Protein AF-A0A970AYX2-F1 (afdb_monomer)

pLDDT: mean 90.15, std 10.13, range [51.84, 98.44]

Structure (mmCIF, N/CA/C/O backbone):
data_AF-A0A970AYX2-F1
#
_entry.id   AF-A0A970AYX2-F1
#
loop_
_atom_site.group_PDB
_atom_site.id
_atom_site.type_symbol
_atom_site.label_atom_id
_atom_site.label_alt_id
_atom_site.label_comp_id
_atom_site.label_asym_id
_atom_site.label_entity_id
_atom_site.label_seq_id
_atom_site.pdbx_PDB_ins_code
_atom_site.Cartn_x
_atom_site.Cartn_y
_atom_site.Cartn_z
_atom_site.occupancy
_atom_site.B_iso_or_equiv
_atom_site.auth_seq_id
_atom_site.auth_comp_id
_atom_site.auth_asym_id
_atom_site.auth_atom_id
_atom_site.pdbx_PDB_model_num
ATOM 1 N N . THR A 1 1 ? 13.769 -3.872 0.860 1.00 86.81 1 THR A N 1
ATOM 2 C CA . THR A 1 1 ? 14.885 -4.240 -0.043 1.00 86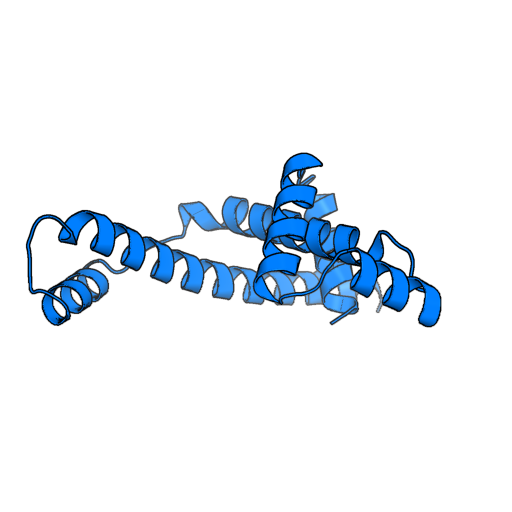.81 1 THR A CA 1
ATOM 3 C C . THR A 1 1 ? 14.330 -4.653 -1.402 1.00 86.81 1 THR A C 1
ATOM 5 O O . THR A 1 1 ? 13.113 -4.769 -1.532 1.00 86.81 1 THR A O 1
ATOM 8 N N . LEU A 1 2 ? 15.178 -4.867 -2.419 1.00 87.56 2 LEU A N 1
ATOM 9 C CA . LEU A 1 2 ? 14.730 -5.397 -3.718 1.00 87.56 2 LEU A CA 1
ATOM 10 C C . LEU A 1 2 ? 14.107 -6.798 -3.571 1.00 87.56 2 LEU A C 1
ATOM 12 O O . LEU A 1 2 ? 13.069 -7.081 -4.165 1.00 87.56 2 LEU A O 1
ATOM 16 N N . ILE A 1 3 ? 14.695 -7.631 -2.704 1.00 90.31 3 ILE A N 1
ATOM 17 C CA . ILE A 1 3 ? 14.193 -8.969 -2.362 1.00 90.31 3 ILE A CA 1
ATOM 18 C C . ILE A 1 3 ? 12.785 -8.880 -1.764 1.00 90.31 3 ILE A C 1
ATOM 20 O O . ILE A 1 3 ? 11.883 -9.575 -2.225 1.00 90.31 3 ILE A O 1
ATOM 24 N N . ASP A 1 4 ? 12.567 -7.979 -0.798 1.00 94.62 4 ASP A N 1
ATOM 25 C CA . ASP A 1 4 ? 11.246 -7.793 -0.184 1.00 94.62 4 ASP A CA 1
ATOM 26 C C . ASP A 1 4 ? 10.193 -7.442 -1.235 1.00 94.62 4 ASP A C 1
ATOM 28 O O . ASP A 1 4 ? 9.098 -7.993 -1.219 1.00 94.62 4 ASP A O 1
ATOM 32 N N . ARG A 1 5 ? 10.528 -6.546 -2.172 1.00 95.31 5 ARG A N 1
ATOM 33 C CA . ARG A 1 5 ? 9.603 -6.123 -3.228 1.00 95.31 5 ARG A CA 1
ATOM 34 C C . ARG A 1 5 ? 9.240 -7.280 -4.152 1.00 95.31 5 ARG A C 1
ATOM 36 O O . ARG A 1 5 ? 8.066 -7.460 -4.453 1.00 95.31 5 ARG A O 1
ATOM 43 N N . LYS A 1 6 ? 10.224 -8.093 -4.540 1.00 95.19 6 LYS A N 1
ATOM 44 C CA . LYS A 1 6 ? 9.986 -9.286 -5.360 1.00 95.19 6 LYS A CA 1
ATOM 45 C C . LYS A 1 6 ? 9.094 -10.298 -4.637 1.00 95.19 6 LYS A C 1
ATOM 47 O O . LYS A 1 6 ? 8.193 -10.858 -5.244 1.00 95.19 6 LYS A O 1
ATOM 52 N N . ILE A 1 7 ? 9.289 -10.488 -3.332 1.00 96.06 7 ILE A N 1
ATOM 53 C CA . ILE A 1 7 ? 8.439 -11.369 -2.517 1.00 96.06 7 ILE A CA 1
ATOM 54 C C . ILE A 1 7 ? 7.011 -10.832 -2.410 1.00 96.06 7 ILE A C 1
ATOM 56 O O . ILE A 1 7 ? 6.068 -11.606 -2.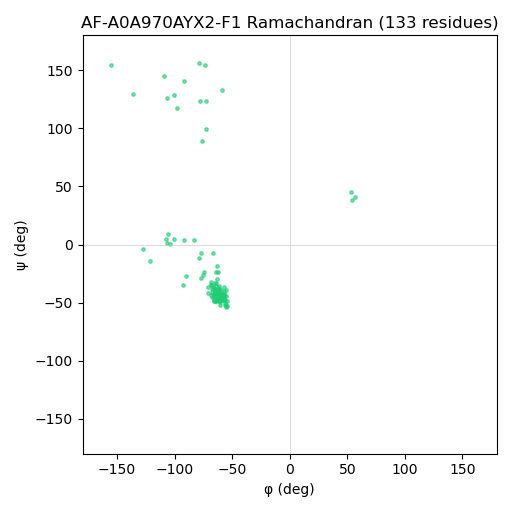562 1.00 96.06 7 ILE A O 1
ATOM 60 N N . LYS A 1 8 ? 6.839 -9.524 -2.180 1.00 97.62 8 LYS A N 1
ATOM 61 C CA . LYS A 1 8 ? 5.514 -8.887 -2.173 1.00 97.62 8 LYS A CA 1
ATOM 62 C C . LYS A 1 8 ? 4.790 -9.094 -3.502 1.00 97.62 8 LYS A C 1
ATOM 64 O O . LYS A 1 8 ? 3.610 -9.430 -3.503 1.00 97.62 8 LYS A O 1
ATOM 69 N N . ASP A 1 9 ? 5.490 -8.916 -4.619 1.00 97.19 9 ASP A N 1
ATOM 70 C CA . ASP A 1 9 ? 4.923 -9.110 -5.953 1.00 97.19 9 ASP A CA 1
ATOM 71 C C . ASP A 1 9 ? 4.497 -10.571 -6.172 1.00 97.19 9 ASP A C 1
ATOM 73 O O . ASP A 1 9 ? 3.344 -10.836 -6.498 1.00 97.19 9 ASP A O 1
ATOM 77 N N . ILE A 1 10 ? 5.366 -11.541 -5.856 1.00 96.12 10 ILE A N 1
ATOM 78 C CA . ILE A 1 10 ? 5.034 -12.975 -5.931 1.00 96.12 10 ILE A CA 1
ATOM 79 C C . ILE A 1 10 ? 3.804 -13.314 -5.076 1.00 96.12 10 ILE A C 1
ATOM 81 O O . ILE A 1 10 ? 2.875 -13.957 -5.563 1.00 96.12 10 ILE A O 1
ATOM 85 N N . GLU A 1 11 ? 3.781 -12.892 -3.810 1.00 97.06 11 GLU A N 1
ATOM 86 C CA . GLU A 1 11 ? 2.686 -13.223 -2.893 1.00 97.06 11 GLU A CA 1
ATOM 87 C C . GLU A 1 11 ? 1.373 -12.564 -3.340 1.00 97.06 11 GLU A C 1
ATOM 89 O O . GLU A 1 11 ? 0.336 -13.219 -3.393 1.00 97.06 11 GLU A O 1
ATOM 94 N N . THR A 1 12 ? 1.398 -11.290 -3.735 1.00 97.94 12 THR A N 1
ATOM 95 C CA . THR A 1 12 ? 0.183 -10.590 -4.189 1.00 97.94 12 THR A CA 1
ATOM 96 C C . THR A 1 12 ? -0.345 -11.118 -5.520 1.00 97.94 12 THR A C 1
ATOM 98 O O . THR A 1 12 ? -1.560 -11.167 -5.706 1.00 97.94 12 THR A O 1
ATOM 101 N N . ASN A 1 13 ? 0.527 -11.582 -6.419 1.00 97.12 13 ASN A N 1
ATOM 102 C CA . ASN A 1 13 ? 0.111 -12.253 -7.650 1.00 97.12 13 ASN A CA 1
ATOM 103 C C . ASN A 1 13 ? -0.475 -13.645 -7.365 1.00 97.12 13 ASN A C 1
ATOM 105 O O . ASN A 1 13 ? -1.474 -14.014 -7.980 1.00 97.12 13 ASN A O 1
ATOM 109 N N . TYR A 1 14 ? 0.064 -14.387 -6.388 1.00 96.44 14 TYR A N 1
ATOM 110 C CA . TYR A 1 14 ? -0.516 -15.660 -5.936 1.00 96.44 14 TYR A CA 1
ATOM 111 C C . TYR A 1 14 ? -1.961 -15.490 -5.433 1.00 96.44 14 TYR A C 1
ATOM 113 O O . TYR A 1 14 ? -2.833 -16.281 -5.790 1.00 96.44 14 TYR A O 1
ATOM 121 N N . TYR A 1 15 ? -2.233 -14.427 -4.670 1.00 97.25 15 TYR A N 1
ATOM 122 C CA . TYR A 1 15 ? -3.584 -14.085 -4.203 1.00 97.25 15 TYR A CA 1
ATOM 123 C C . TYR A 1 15 ? -4.430 -13.307 -5.224 1.00 97.25 15 TYR A C 1
ATOM 125 O O . TYR A 1 15 ? -5.553 -12.930 -4.902 1.00 97.25 15 TYR A O 1
ATOM 133 N N . LYS A 1 16 ? -3.922 -13.081 -6.445 1.00 97.31 16 LYS A N 1
ATOM 134 C CA . LYS A 1 16 ? -4.622 -12.364 -7.527 1.00 97.31 16 LYS A CA 1
ATOM 135 C C . LYS A 1 16 ? -5.141 -10.991 -7.089 1.00 97.31 16 LYS A C 1
ATOM 137 O O . LYS A 1 16 ? -6.284 -10.625 -7.336 1.00 97.31 16 LYS A O 1
ATOM 142 N N . ILE A 1 17 ? -4.292 -10.241 -6.391 1.00 98.06 17 ILE A N 1
ATOM 143 C CA . ILE A 1 17 ? -4.639 -8.901 -5.929 1.00 98.06 17 ILE A CA 1
ATOM 144 C C . ILE A 1 17 ? -4.530 -7.917 -7.086 1.00 98.06 17 ILE A C 1
ATOM 146 O O . ILE A 1 17 ? -3.451 -7.740 -7.666 1.00 98.06 17 ILE A O 1
ATOM 150 N N . ASP A 1 18 ? -5.637 -7.228 -7.344 1.00 95.12 18 ASP A N 1
ATOM 151 C CA . ASP A 1 18 ? -5.752 -6.254 -8.418 1.00 95.12 18 ASP A CA 1
ATOM 152 C C . ASP A 1 18 ? -5.832 -4.810 -7.913 1.00 95.12 18 ASP A C 1
ATOM 154 O O . ASP A 1 18 ? -6.392 -4.467 -6.863 1.00 95.12 18 ASP A O 1
ATOM 158 N N . VAL A 1 19 ? -5.228 -3.935 -8.708 1.00 96.75 19 VAL A N 1
ATOM 159 C CA . VAL A 1 19 ? -5.196 -2.486 -8.526 1.00 96.75 19 VAL A CA 1
ATOM 160 C C . VAL A 1 19 ? -5.458 -1.863 -9.886 1.00 96.75 19 VAL A C 1
ATOM 162 O O . VAL A 1 19 ? -4.854 -2.269 -10.879 1.00 96.75 19 VAL A O 1
ATOM 165 N N . SER A 1 20 ? -6.399 -0.926 -9.938 1.00 97.56 20 SER A N 1
ATOM 166 C CA . SER A 1 20 ? -6.727 -0.237 -11.180 1.00 97.56 20 SER A CA 1
ATOM 167 C C . SER A 1 20 ? -5.639 0.764 -11.5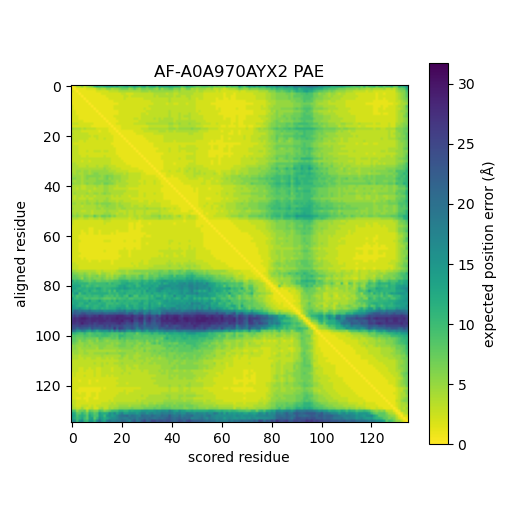49 1.00 97.56 20 SER A C 1
ATOM 169 O O . SER A 1 20 ? -4.946 1.305 -10.687 1.00 97.56 20 SER A O 1
ATOM 171 N N . GLU A 1 21 ? -5.531 1.054 -12.840 1.00 96.56 21 GLU A N 1
ATOM 172 C CA . GLU A 1 21 ? -4.563 2.017 -13.360 1.00 96.56 21 GLU A CA 1
ATOM 173 C C . GLU A 1 21 ? -4.724 3.402 -12.716 1.00 96.56 21 GLU A C 1
ATOM 175 O O . GLU A 1 21 ? -3.763 3.997 -12.235 1.00 96.56 21 GLU A O 1
ATOM 180 N N . LYS A 1 22 ? -5.975 3.846 -12.562 1.00 97.38 22 LYS A N 1
ATOM 181 C CA . LYS A 1 22 ? -6.325 5.109 -11.904 1.00 97.38 22 LYS A CA 1
ATOM 182 C C . LYS A 1 22 ? -5.856 5.176 -10.446 1.00 97.38 22 LYS A C 1
ATOM 184 O O . LYS A 1 22 ? -5.423 6.230 -9.986 1.00 97.38 22 LYS A O 1
ATOM 189 N N . GLU A 1 23 ? -5.944 4.075 -9.694 1.00 96.81 23 GLU A N 1
ATOM 190 C CA . GLU A 1 23 ? -5.427 4.025 -8.317 1.00 96.81 23 GLU A CA 1
ATOM 191 C C . GLU A 1 23 ? -3.903 4.195 -8.286 1.00 96.81 23 GLU A C 1
ATOM 193 O O . GLU A 1 23 ? -3.381 4.899 -7.418 1.00 96.81 23 GLU A O 1
ATOM 198 N N . ILE A 1 24 ? -3.196 3.581 -9.241 1.00 97.69 24 ILE A N 1
ATOM 199 C CA . ILE A 1 24 ? -1.737 3.681 -9.356 1.00 97.69 24 ILE A CA 1
ATOM 200 C C . ILE A 1 24 ? -1.337 5.120 -9.694 1.00 97.69 24 ILE A C 1
ATOM 202 O O . ILE A 1 24 ? -0.481 5.686 -9.016 1.00 97.69 24 ILE A O 1
ATOM 206 N N . GLU A 1 25 ? -1.975 5.726 -10.696 1.00 96.31 25 GLU A N 1
ATOM 207 C CA . GLU A 1 25 ? -1.696 7.098 -11.136 1.00 96.31 25 GLU A CA 1
ATOM 208 C C . GLU A 1 25 ? -1.947 8.119 -10.025 1.00 96.31 25 GLU A C 1
ATOM 210 O O . GLU A 1 25 ? -1.076 8.939 -9.735 1.00 96.31 25 GLU A O 1
ATOM 215 N N . ASN A 1 26 ? -3.082 8.016 -9.330 1.00 97.31 26 ASN A N 1
ATOM 216 C CA . ASN A 1 26 ? -3.389 8.886 -8.196 1.00 97.31 26 ASN A CA 1
ATOM 217 C C . ASN A 1 26 ? -2.363 8.729 -7.067 1.00 97.31 26 ASN A C 1
ATOM 219 O O . ASN A 1 26 ? -1.928 9.715 -6.472 1.00 97.31 26 ASN A O 1
ATOM 223 N N . SER A 1 27 ? -1.957 7.492 -6.759 1.00 96.75 27 SER A N 1
ATOM 224 C CA . SER A 1 27 ? -0.947 7.246 -5.729 1.00 96.75 27 SER A CA 1
ATOM 225 C C . SER A 1 27 ? 0.429 7.776 -6.133 1.00 96.75 27 SER A C 1
ATOM 227 O O . SER A 1 27 ? 1.147 8.283 -5.272 1.00 96.75 27 SER A O 1
ATOM 229 N N . LEU A 1 28 ? 0.801 7.673 -7.413 1.00 96.38 28 LEU A N 1
ATOM 230 C CA . LEU A 1 28 ? 2.041 8.234 -7.949 1.00 96.38 28 LEU A CA 1
ATOM 231 C C . LEU A 1 28 ? 2.034 9.757 -7.874 1.00 96.38 28 LEU A C 1
ATOM 233 O O . LEU A 1 28 ? 2.976 10.331 -7.334 1.00 96.38 28 LEU A O 1
ATOM 237 N N . TYR A 1 29 ? 0.958 10.393 -8.328 1.00 95.75 29 TYR A N 1
ATOM 238 C CA . TYR A 1 29 ? 0.789 11.839 -8.241 1.00 95.75 29 TYR A CA 1
ATOM 239 C C . TYR A 1 29 ? 0.923 12.333 -6.794 1.00 95.75 29 TYR A C 1
ATOM 241 O O . TYR A 1 29 ? 1.800 13.137 -6.488 1.00 95.75 29 TYR A O 1
ATOM 249 N N . ASN A 1 30 ? 0.149 11.758 -5.869 1.00 95.88 30 ASN A N 1
ATOM 250 C CA . ASN A 1 30 ? 0.191 12.132 -4.453 1.00 95.88 30 ASN A CA 1
ATOM 251 C C . ASN A 1 30 ? 1.567 11.893 -3.812 1.00 95.88 30 ASN A C 1
ATOM 253 O O . ASN A 1 30 ? 1.990 12.640 -2.927 1.00 95.88 30 ASN A O 1
ATOM 257 N N . TYR A 1 31 ? 2.266 10.831 -4.226 1.00 95.44 31 TYR A N 1
ATOM 258 C CA . TYR A 1 31 ? 3.618 10.546 -3.756 1.00 95.44 31 TYR A CA 1
ATOM 259 C C . TYR A 1 31 ? 4.599 11.636 -4.195 1.00 95.44 31 TYR A C 1
ATOM 261 O O . TYR A 1 31 ? 5.335 12.147 -3.350 1.00 95.44 31 TYR A O 1
ATOM 269 N N . LEU A 1 32 ? 4.580 11.999 -5.482 1.00 95.44 32 LEU A N 1
ATOM 270 C CA . LEU A 1 32 ? 5.454 13.012 -6.075 1.00 95.44 32 LEU A CA 1
ATOM 271 C C . LEU A 1 32 ? 5.191 14.410 -5.505 1.00 95.44 32 LEU A C 1
ATOM 273 O O . LEU A 1 32 ? 6.143 15.087 -5.114 1.00 95.44 32 LEU A O 1
ATOM 277 N N . GLU A 1 33 ? 3.921 14.790 -5.353 1.00 95.88 33 GLU A N 1
ATOM 278 C CA . GLU A 1 33 ? 3.508 16.047 -4.714 1.00 95.88 33 GLU A CA 1
ATOM 279 C C . GLU A 1 33 ? 4.060 16.161 -3.289 1.00 95.88 33 GLU A C 1
ATOM 281 O O . GLU A 1 33 ? 4.683 17.158 -2.921 1.00 95.88 33 GLU A O 1
ATOM 286 N N . ARG A 1 34 ? 3.921 15.098 -2.483 1.00 95.81 34 ARG A N 1
ATOM 287 C CA . ARG A 1 34 ? 4.394 15.091 -1.091 1.00 95.81 34 ARG A CA 1
ATOM 288 C C . ARG A 1 34 ? 5.905 15.293 -0.978 1.00 95.81 34 ARG A C 1
ATOM 290 O O . ARG A 1 34 ? 6.359 15.940 -0.036 1.00 95.81 34 ARG A O 1
ATOM 297 N N . ILE A 1 35 ? 6.679 14.725 -1.901 1.00 95.06 35 ILE A N 1
ATOM 298 C CA . ILE A 1 35 ? 8.143 14.870 -1.921 1.00 95.06 35 ILE A CA 1
ATOM 299 C C . ILE A 1 35 ? 8.616 16.056 -2.771 1.00 95.06 35 ILE A C 1
ATOM 301 O O . ILE A 1 35 ? 9.822 16.259 -2.893 1.00 95.06 35 ILE A O 1
ATOM 305 N N . LYS A 1 36 ? 7.685 16.851 -3.319 1.00 95.00 36 LYS A N 1
ATOM 306 C CA . LYS A 1 36 ? 7.940 18.042 -4.142 1.00 95.00 36 LYS A CA 1
ATOM 307 C C . LYS A 1 36 ? 8.814 17.759 -5.371 1.00 95.00 36 LYS A C 1
ATOM 309 O O . LYS A 1 36 ? 9.692 18.551 -5.708 1.00 95.00 36 LYS A O 1
ATOM 314 N N . ILE A 1 37 ? 8.584 16.628 -6.038 1.00 95.12 37 ILE A N 1
ATOM 315 C CA . ILE A 1 37 ? 9.270 16.262 -7.285 1.00 95.12 37 ILE A CA 1
ATOM 316 C C . ILE A 1 37 ? 8.299 16.406 -8.455 1.00 95.12 37 ILE A C 1
ATOM 318 O O . ILE A 1 37 ? 7.232 15.801 -8.454 1.00 95.12 37 ILE A O 1
ATOM 322 N N . SER A 1 38 ? 8.691 17.163 -9.482 1.00 93.94 38 SER A N 1
ATOM 323 C CA . SER A 1 38 ? 7.933 17.246 -10.734 1.00 93.94 38 SER A CA 1
ATOM 324 C C . SER A 1 38 ? 8.186 16.032 -11.634 1.00 93.94 38 SER A C 1
ATOM 326 O O . SER A 1 38 ? 9.256 15.417 -11.594 1.00 93.94 38 SER A O 1
ATOM 328 N N . ASN A 1 39 ? 7.235 15.731 -12.522 1.00 91.31 39 ASN A N 1
ATOM 329 C CA . ASN A 1 39 ? 7.406 14.687 -13.540 1.00 91.31 39 ASN A CA 1
ATOM 330 C C . ASN A 1 39 ? 8.627 14.939 -14.441 1.00 91.31 39 ASN A C 1
ATOM 332 O O . ASN A 1 39 ? 9.331 14.003 -14.801 1.00 91.31 39 ASN A 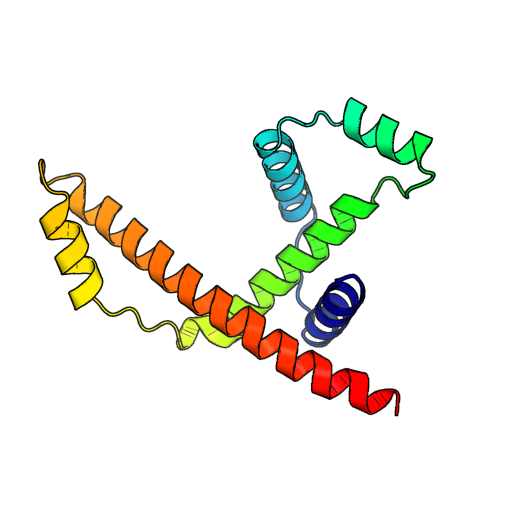O 1
ATOM 336 N N . GLU A 1 40 ? 8.925 16.198 -14.769 1.00 94.06 40 GLU A N 1
ATOM 337 C CA . GLU A 1 40 ? 10.105 16.567 -15.562 1.00 94.06 40 GLU A CA 1
ATOM 338 C C . GLU A 1 40 ? 11.415 16.202 -14.854 1.00 94.06 40 GLU A C 1
ATOM 340 O O . GLU A 1 40 ? 12.327 15.637 -15.468 1.00 94.06 40 GLU A O 1
ATOM 345 N N . THR A 1 41 ? 11.492 16.476 -13.547 1.00 94.38 41 THR A N 1
ATOM 346 C CA . THR A 1 41 ? 12.650 16.128 -12.713 1.00 94.38 41 THR A CA 1
ATOM 347 C C . THR A 1 41 ? 12.820 14.612 -12.639 1.00 94.38 41 THR A C 1
ATOM 349 O O . THR A 1 41 ? 13.931 14.106 -12.804 1.00 94.38 41 THR A O 1
ATOM 352 N N . LEU A 1 42 ? 11.718 13.878 -12.451 1.00 94.38 42 LEU A N 1
ATOM 353 C CA . LEU A 1 42 ? 11.716 12.415 -12.426 1.00 94.38 42 LEU A CA 1
ATOM 354 C C . LEU A 1 42 ? 12.183 11.820 -13.764 1.00 94.38 42 LEU A C 1
ATOM 356 O O . LEU A 1 42 ? 13.081 10.981 -13.785 1.00 94.38 42 LEU A O 1
ATOM 360 N N . ASN A 1 43 ? 11.634 12.295 -14.883 1.00 94.19 43 ASN A N 1
ATOM 361 C CA . ASN A 1 43 ? 11.987 11.816 -16.221 1.00 94.19 43 ASN A CA 1
ATOM 362 C C . ASN A 1 43 ? 13.455 12.104 -16.563 1.00 94.19 43 ASN A C 1
ATOM 364 O O . ASN A 1 43 ? 14.151 11.258 -17.126 1.00 94.19 43 ASN A O 1
ATOM 368 N N . SER A 1 44 ? 13.952 13.284 -16.182 1.00 95.50 44 SER A N 1
ATOM 369 C CA . SER A 1 44 ? 15.365 13.641 -16.347 1.00 95.50 44 SER A CA 1
ATOM 370 C C . SER A 1 44 ? 16.273 12.716 -15.535 1.00 95.50 44 SER A C 1
ATOM 372 O O . SER A 1 44 ? 17.312 12.273 -16.028 1.00 95.50 44 SER A O 1
ATOM 374 N N . PHE A 1 45 ? 15.866 12.380 -14.307 1.00 95.50 45 PHE A N 1
ATOM 375 C CA . PHE A 1 45 ? 16.571 11.419 -13.465 1.00 95.50 45 PHE A CA 1
ATOM 376 C C . PHE A 1 45 ? 16.594 10.019 -14.092 1.00 95.50 45 PHE A C 1
ATOM 378 O O . PHE A 1 45 ? 17.658 9.402 -14.128 1.00 95.50 45 PHE A O 1
ATOM 385 N N . TYR A 1 46 ? 15.473 9.532 -14.629 1.00 96.50 46 TYR A N 1
ATOM 386 C CA . TYR A 1 46 ? 15.426 8.238 -15.313 1.00 96.50 46 TYR A CA 1
ATOM 387 C C . TYR A 1 46 ? 16.347 8.174 -16.517 1.00 96.50 46 TYR A C 1
ATOM 389 O O . TYR A 1 46 ? 17.185 7.279 -16.586 1.00 96.50 46 TYR A O 1
ATOM 397 N N . LYS A 1 47 ? 16.276 9.171 -17.403 1.00 95.75 47 LYS A N 1
ATOM 398 C CA . LYS A 1 47 ? 17.135 9.234 -18.587 1.00 95.75 47 LYS A CA 1
ATOM 399 C C . LYS A 1 47 ? 18.618 9.254 -18.221 1.00 95.75 47 LYS A C 1
ATOM 401 O O . LYS A 1 47 ? 19.407 8.556 -18.843 1.00 95.75 47 LYS A O 1
ATOM 406 N N . LYS A 1 48 ? 18.999 10.045 -17.212 1.00 97.31 48 LYS A N 1
ATOM 407 C CA . LYS A 1 48 ? 20.396 10.166 -16.769 1.00 97.31 48 LYS A CA 1
ATOM 408 C C . LYS A 1 48 ? 20.958 8.859 -16.202 1.00 97.31 48 LYS A C 1
ATOM 410 O O . LYS A 1 48 ? 22.153 8.626 -16.326 1.00 97.31 48 LYS A O 1
ATOM 415 N N . ASN A 1 49 ? 20.121 8.058 -15.547 1.00 96.81 49 ASN A N 1
ATOM 416 C CA . ASN A 1 49 ? 20.537 6.831 -14.864 1.00 96.81 49 ASN A CA 1
ATOM 417 C C . ASN A 1 49 ? 20.132 5.555 -15.619 1.00 96.81 49 ASN A C 1
ATOM 419 O O . ASN A 1 49 ? 20.235 4.476 -15.046 1.00 96.81 49 ASN A O 1
ATOM 423 N N . GLU A 1 50 ? 19.641 5.681 -16.856 1.00 95.94 50 GLU A N 1
ATOM 424 C CA . GLU A 1 50 ? 19.191 4.556 -17.690 1.00 95.94 50 GLU A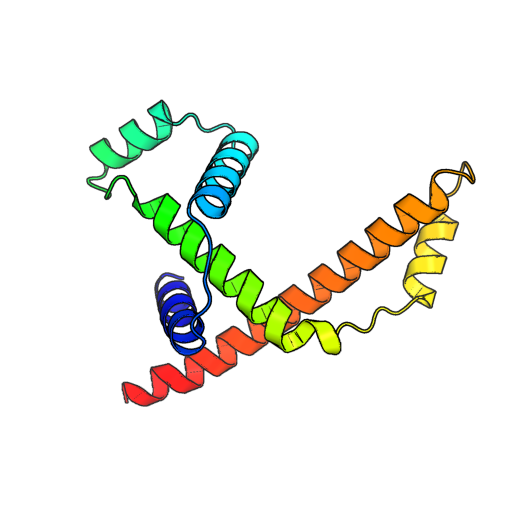 CA 1
ATOM 425 C C . GLU A 1 50 ? 18.151 3.664 -16.984 1.00 95.94 50 GLU A C 1
ATOM 427 O O . GLU A 1 50 ? 18.153 2.440 -17.094 1.00 95.94 50 GLU A O 1
ATOM 432 N N . ILE A 1 51 ? 17.250 4.295 -16.226 1.00 95.00 51 ILE A N 1
ATOM 433 C CA . ILE A 1 51 ? 16.160 3.619 -15.517 1.00 95.00 51 ILE A CA 1
ATOM 434 C C . ILE A 1 51 ? 14.922 3.603 -16.417 1.00 95.00 51 ILE A C 1
ATOM 436 O O . ILE A 1 51 ? 14.610 4.595 -17.075 1.00 95.00 51 ILE A O 1
ATOM 440 N N . GLU A 1 52 ? 14.182 2.496 -16.407 1.00 93.56 52 GLU A N 1
ATOM 441 C CA . GLU A 1 52 ? 12.894 2.385 -17.095 1.00 93.56 52 GLU A CA 1
ATOM 442 C C . GLU A 1 52 ? 11.889 3.434 -16.583 1.00 93.56 52 GLU A C 1
ATOM 444 O O . GLU A 1 52 ? 11.703 3.613 -15.375 1.00 93.56 52 GLU A O 1
ATOM 449 N N . ASN A 1 53 ? 11.210 4.121 -17.507 1.00 89.62 53 ASN A N 1
ATOM 450 C CA . ASN A 1 53 ? 10.332 5.256 -17.188 1.00 89.62 53 ASN A CA 1
ATOM 451 C C . ASN A 1 53 ? 9.118 4.889 -16.314 1.00 89.62 53 ASN A C 1
ATOM 453 O O . ASN A 1 53 ? 8.502 5.764 -15.708 1.00 89.62 53 ASN A O 1
ATOM 457 N N . ASP A 1 54 ? 8.754 3.611 -16.237 1.00 92.56 54 ASP A N 1
ATOM 458 C CA . ASP A 1 54 ? 7.650 3.098 -15.427 1.00 92.56 54 ASP A CA 1
ATOM 459 C C . ASP A 1 54 ? 8.121 2.464 -14.106 1.00 92.56 54 ASP A C 1
ATOM 461 O O . ASP A 1 54 ? 7.299 1.969 -13.332 1.00 92.56 54 ASP A O 1
ATOM 465 N N . TYR A 1 55 ? 9.417 2.519 -13.781 1.00 95.00 55 TYR A N 1
ATOM 466 C CA . TYR A 1 55 ? 9.965 1.854 -12.600 1.00 95.00 55 TYR A CA 1
ATOM 467 C C . TYR A 1 55 ? 9.251 2.260 -11.302 1.00 95.00 55 TYR A C 1
ATOM 469 O O . TYR A 1 55 ? 8.786 1.398 -10.554 1.00 95.00 55 TYR A O 1
ATOM 477 N N . LEU A 1 56 ? 9.105 3.563 -11.016 1.00 95.12 56 LEU A N 1
ATOM 478 C CA . LEU A 1 56 ? 8.416 4.005 -9.792 1.00 95.12 56 LEU A CA 1
ATOM 479 C C . LEU A 1 56 ? 6.930 3.646 -9.819 1.00 95.12 56 LEU A C 1
ATOM 481 O O . LEU A 1 56 ? 6.378 3.268 -8.788 1.00 95.12 56 LEU A O 1
ATOM 485 N N . LYS A 1 57 ? 6.298 3.706 -10.993 1.00 96.06 57 LYS A N 1
ATOM 486 C CA . LYS A 1 57 ? 4.905 3.294 -11.182 1.00 96.06 57 LYS A CA 1
ATOM 487 C C . LYS A 1 57 ? 4.718 1.817 -10.815 1.00 96.06 57 LYS A C 1
ATOM 489 O O . LYS A 1 57 ? 3.811 1.483 -10.053 1.00 96.06 57 LYS A O 1
ATOM 494 N N . ASN A 1 58 ? 5.635 0.953 -11.249 1.00 96.25 58 ASN A N 1
ATOM 495 C CA . ASN A 1 58 ? 5.662 -0.467 -10.896 1.00 96.25 58 ASN A CA 1
ATOM 496 C C . ASN A 1 58 ? 5.921 -0.692 -9.400 1.00 96.25 58 ASN A C 1
ATOM 498 O O . ASN A 1 58 ? 5.276 -1.538 -8.778 1.00 96.25 58 ASN A O 1
ATOM 502 N N . VAL A 1 59 ? 6.807 0.095 -8.785 1.00 96.25 59 VAL A N 1
ATOM 503 C CA . VAL A 1 59 ? 7.031 0.039 -7.332 1.00 96.25 59 VAL A CA 1
ATOM 504 C C . VAL A 1 59 ? 5.753 0.385 -6.562 1.00 96.25 59 VAL A C 1
ATOM 506 O O . VAL A 1 59 ? 5.356 -0.370 -5.675 1.00 96.25 59 VAL A O 1
ATOM 509 N N . ILE A 1 60 ? 5.077 1.473 -6.938 1.00 96.94 60 ILE A N 1
ATOM 510 C CA . ILE A 1 60 ? 3.819 1.903 -6.315 1.00 96.94 60 ILE A CA 1
ATOM 511 C C . ILE A 1 60 ? 2.729 0.849 -6.501 1.00 96.94 60 ILE A C 1
ATOM 513 O O . ILE A 1 60 ? 2.029 0.520 -5.546 1.00 96.94 60 ILE A O 1
ATOM 517 N N . LYS A 1 61 ? 2.621 0.257 -7.694 1.00 98.12 61 LYS A N 1
ATOM 518 C CA . LYS A 1 61 ? 1.692 -0.846 -7.968 1.00 98.12 61 LYS A CA 1
ATOM 519 C C . LYS A 1 61 ? 1.879 -2.006 -6.986 1.00 98.12 61 LYS A C 1
ATOM 521 O O . LYS A 1 61 ? 0.897 -2.476 -6.412 1.00 98.12 61 LYS A O 1
ATOM 526 N N . ILE A 1 62 ? 3.118 -2.450 -6.764 1.00 98.12 62 ILE A N 1
ATOM 527 C CA . ILE A 1 62 ? 3.424 -3.548 -5.831 1.00 98.12 62 ILE A CA 1
ATOM 528 C C . ILE A 1 62 ? 3.054 -3.164 -4.392 1.00 98.12 62 ILE A C 1
ATOM 530 O O . ILE A 1 62 ? 2.463 -3.973 -3.674 1.00 98.12 62 ILE A O 1
ATOM 534 N N . ASP A 1 63 ? 3.351 -1.936 -3.962 1.00 97.00 63 ASP A N 1
ATOM 535 C CA . ASP A 1 63 ? 3.017 -1.481 -2.608 1.00 97.00 63 ASP A CA 1
ATOM 536 C C . ASP A 1 63 ? 1.500 -1.327 -2.389 1.00 97.00 63 ASP A C 1
ATOM 538 O O . ASP A 1 63 ? 0.998 -1.673 -1.313 1.00 97.00 63 ASP A O 1
ATOM 542 N N . LEU A 1 64 ? 0.745 -0.902 -3.408 1.00 97.88 64 LEU A N 1
ATOM 543 C CA . LEU A 1 64 ? -0.720 -0.867 -3.368 1.00 97.88 64 LEU A CA 1
ATOM 544 C C . LEU A 1 64 ? -1.313 -2.276 -3.280 1.00 97.88 64 LEU A C 1
ATOM 546 O O . LEU A 1 64 ? -2.146 -2.535 -2.408 1.00 97.88 64 LEU A O 1
ATOM 550 N N . LYS A 1 65 ? -0.852 -3.206 -4.128 1.00 98.44 65 LYS A N 1
ATOM 551 C CA . LYS A 1 65 ? -1.268 -4.615 -4.062 1.00 98.44 65 LYS A CA 1
ATOM 552 C C . LYS A 1 65 ? -0.980 -5.213 -2.689 1.00 98.44 65 LYS A C 1
ATOM 554 O O . LYS A 1 65 ? -1.841 -5.860 -2.099 1.00 98.44 65 LYS A O 1
ATOM 559 N N . TRP A 1 66 ? 0.211 -4.964 -2.151 1.00 98.25 66 TRP A N 1
ATOM 560 C CA . TRP A 1 66 ? 0.587 -5.448 -0.827 1.00 98.25 66 TRP A CA 1
ATOM 561 C C . TRP A 1 66 ? -0.333 -4.895 0.261 1.00 98.25 66 TRP A C 1
ATOM 563 O O . TRP A 1 66 ? -0.838 -5.649 1.088 1.00 98.25 66 TRP A O 1
ATOM 573 N N . SER A 1 67 ? -0.609 -3.593 0.233 1.00 96.81 67 SER A N 1
ATOM 574 C CA . SER A 1 67 ? -1.501 -2.951 1.203 1.00 96.81 67 SER A CA 1
ATOM 575 C C . SER A 1 67 ? -2.919 -3.531 1.144 1.00 96.81 67 SER A C 1
ATOM 577 O O . SER A 1 67 ? -3.503 -3.826 2.189 1.00 96.81 67 SER A O 1
ATOM 579 N N . LYS A 1 68 ? -3.446 -3.773 -0.067 1.00 97.69 68 LYS A N 1
ATOM 580 C CA . LYS A 1 68 ? -4.740 -4.445 -0.267 1.00 97.69 68 LYS A CA 1
ATOM 581 C C . LYS A 1 68 ? -4.735 -5.872 0.281 1.00 97.69 68 LYS A C 1
ATOM 583 O O . LYS A 1 68 ? -5.655 -6.219 1.017 1.00 97.69 68 LYS A O 1
ATOM 588 N N . LEU A 1 69 ? -3.697 -6.664 -0.006 1.00 98.12 69 LEU A N 1
ATOM 589 C CA . LEU A 1 69 ? -3.556 -8.027 0.519 1.00 98.12 69 LEU A CA 1
ATOM 590 C C . LEU A 1 69 ? -3.599 -8.047 2.048 1.00 98.12 69 LEU A C 1
ATOM 592 O O . LEU A 1 69 ? -4.374 -8.789 2.644 1.00 98.12 69 LEU A O 1
ATOM 596 N N . ILE A 1 70 ? -2.772 -7.218 2.691 1.00 97.94 70 ILE A N 1
ATOM 597 C CA . ILE A 1 70 ? -2.688 -7.174 4.153 1.00 97.94 70 ILE A CA 1
ATOM 598 C C . ILE A 1 70 ? -4.032 -6.767 4.754 1.00 97.94 70 ILE A C 1
ATOM 600 O O . ILE A 1 70 ? -4.482 -7.403 5.705 1.00 97.94 70 ILE A O 1
ATOM 604 N N . ARG A 1 71 ? -4.712 -5.763 4.189 1.00 95.75 71 ARG A N 1
ATOM 605 C CA . ARG A 1 71 ? -6.055 -5.405 4.655 1.00 95.75 71 ARG A CA 1
ATOM 606 C C . ARG A 1 71 ? -7.020 -6.582 4.497 1.00 95.75 71 ARG A C 1
ATOM 608 O O . ARG A 1 71 ? -7.591 -7.000 5.493 1.00 95.75 71 ARG A O 1
ATOM 615 N N . GLN A 1 72 ? -7.118 -7.191 3.316 1.00 95.44 72 GLN A N 1
ATOM 616 C CA . GLN A 1 72 ? -8.005 -8.342 3.088 1.00 95.44 72 GLN A CA 1
ATOM 617 C C . GLN A 1 72 ? -7.747 -9.506 4.058 1.00 95.44 72 GLN A C 1
ATOM 619 O O . GLN A 1 72 ? -8.686 -10.135 4.537 1.00 95.44 72 GLN A O 1
ATOM 624 N N . MET A 1 73 ? -6.484 -9.786 4.386 1.00 95.00 73 MET A N 1
ATOM 625 C CA . MET A 1 73 ? -6.131 -10.890 5.283 1.00 95.00 73 MET A CA 1
ATOM 626 C C . MET A 1 73 ? -6.374 -10.604 6.767 1.00 95.00 73 MET A C 1
ATOM 628 O O . MET A 1 73 ? -6.562 -11.543 7.547 1.00 95.00 73 MET A O 1
ATOM 632 N N . TYR A 1 74 ? -6.303 -9.338 7.180 1.00 95.88 74 TYR A N 1
ATOM 633 C CA . TYR A 1 74 ? -6.190 -8.981 8.594 1.00 95.88 74 TYR A CA 1
ATOM 634 C C . TYR A 1 74 ? -7.227 -7.974 9.087 1.00 95.88 74 TYR A C 1
ATOM 636 O O . TYR A 1 74 ? -7.273 -7.734 10.290 1.00 95.88 74 TYR A O 1
ATOM 644 N N . GLU A 1 75 ? -8.087 -7.436 8.221 1.00 90.25 75 GLU A N 1
ATOM 645 C CA . GLU A 1 75 ? -9.140 -6.479 8.589 1.00 90.25 75 GLU A CA 1
ATOM 646 C C . GLU A 1 75 ? -10.053 -7.023 9.694 1.00 90.25 75 GLU A C 1
ATOM 648 O O . GLU A 1 75 ? -10.260 -6.356 10.703 1.00 90.25 75 GLU A O 1
ATOM 653 N N . GLY A 1 76 ? -10.471 -8.290 9.597 1.00 89.00 76 GLY A N 1
ATOM 654 C CA . GLY A 1 76 ? -11.266 -8.954 10.639 1.00 89.00 76 GLY A CA 1
ATOM 655 C C . GLY A 1 76 ? -10.533 -9.189 11.970 1.00 89.00 76 GLY A C 1
ATOM 656 O O . GLY A 1 76 ? -11.145 -9.632 12.936 1.00 89.00 76 GLY A O 1
ATOM 657 N N . ARG A 1 77 ? -9.223 -8.920 12.040 1.00 88.75 77 ARG A N 1
ATOM 658 C CA . ARG A 1 77 ? -8.400 -9.032 13.259 1.00 88.75 77 ARG A CA 1
ATOM 659 C C . ARG A 1 77 ? -8.016 -7.671 13.836 1.00 88.75 77 ARG A C 1
ATOM 661 O O . ARG A 1 77 ? -7.230 -7.618 14.783 1.00 88.75 77 ARG A O 1
ATOM 668 N N . LEU A 1 78 ? -8.523 -6.578 13.265 1.00 88.19 78 LEU A N 1
ATOM 669 C CA . LEU A 1 78 ? -8.258 -5.230 13.750 1.00 88.19 78 LEU A CA 1
ATOM 670 C C . LEU A 1 78 ? -9.084 -4.952 15.004 1.00 88.19 78 LEU A C 1
ATOM 672 O O . LEU A 1 78 ? -10.195 -4.438 14.933 1.00 88.19 78 LEU A O 1
ATOM 676 N N . ASN A 1 79 ? -8.522 -5.290 16.162 1.00 83.25 79 ASN A N 1
ATOM 677 C CA . ASN A 1 79 ? -9.089 -4.913 17.449 1.00 83.25 79 ASN A CA 1
ATOM 678 C C . ASN A 1 79 ? -8.378 -3.660 17.978 1.00 83.25 79 ASN A C 1
ATOM 680 O O . ASN A 1 79 ? -7.168 -3.685 18.214 1.00 83.25 79 ASN A O 1
ATOM 684 N N . VAL A 1 80 ? -9.129 -2.569 18.134 1.00 82.94 80 VAL A N 1
ATOM 685 C CA . VAL A 1 80 ? -8.634 -1.304 18.687 1.00 82.94 80 VAL A CA 1
ATOM 686 C C . VAL A 1 80 ? -9.058 -1.201 20.142 1.00 82.94 80 VAL A C 1
ATOM 688 O O . VAL A 1 80 ? -10.238 -1.322 20.464 1.00 82.94 80 VAL A O 1
ATOM 691 N N . ASN A 1 81 ? -8.100 -0.922 21.025 1.00 82.12 81 ASN A N 1
ATOM 692 C CA . ASN A 1 81 ? -8.397 -0.650 22.424 1.00 82.12 81 ASN A CA 1
ATOM 693 C C . ASN A 1 81 ? -9.053 0.735 22.566 1.00 82.12 81 ASN A C 1
ATOM 695 O O . ASN A 1 81 ? -8.372 1.760 22.584 1.00 82.12 81 ASN A O 1
ATOM 699 N N . LEU A 1 82 ? -10.382 0.762 22.680 1.00 82.00 82 LEU A N 1
ATOM 700 C CA . LEU A 1 82 ? -11.152 2.002 22.807 1.00 82.00 82 LEU A CA 1
ATOM 701 C C . LEU A 1 82 ? -10.840 2.783 24.092 1.00 82.00 82 LEU A C 1
ATOM 703 O O . LEU A 1 82 ? -11.024 3.997 24.108 1.00 82.00 82 LEU A O 1
ATOM 707 N N . THR A 1 83 ? -10.338 2.128 25.143 1.00 82.12 83 THR A N 1
ATOM 708 C CA . THR A 1 83 ? -9.931 2.800 26.386 1.00 82.12 83 THR A CA 1
ATOM 709 C C . THR A 1 83 ? -8.736 3.722 26.150 1.00 82.12 83 THR A C 1
ATOM 711 O O . THR A 1 83 ? -8.732 4.857 26.620 1.00 82.12 83 THR A O 1
ATOM 714 N N . GLU A 1 84 ? -7.747 3.268 25.374 1.00 79.31 84 GLU A N 1
ATOM 715 C CA . GLU A 1 84 ? -6.577 4.074 24.992 1.00 79.31 84 GLU A CA 1
ATOM 716 C C . GLU A 1 84 ? -6.999 5.272 24.128 1.00 79.31 84 GLU A C 1
ATOM 718 O O . GLU A 1 84 ? -6.577 6.402 24.369 1.00 79.31 84 GLU A O 1
ATOM 723 N N . VAL A 1 85 ? -7.896 5.031 23.164 1.00 82.12 85 VAL A N 1
ATOM 724 C CA . VAL A 1 85 ? -8.435 6.066 22.269 1.00 82.12 85 VAL A CA 1
ATOM 725 C C . VAL A 1 85 ? -9.197 7.135 23.054 1.00 82.12 85 VAL A C 1
ATOM 727 O O . VAL A 1 85 ? -8.976 8.324 22.842 1.00 82.12 85 VAL A O 1
ATOM 730 N N . ASN A 1 86 ? -10.073 6.734 23.980 1.00 81.75 86 ASN A N 1
ATOM 731 C CA . ASN A 1 86 ? -10.836 7.673 24.806 1.00 81.75 86 ASN A CA 1
ATOM 732 C C . ASN A 1 86 ? -9.921 8.495 25.729 1.00 81.75 86 ASN A C 1
ATOM 734 O O . ASN A 1 86 ? -10.123 9.696 25.866 1.00 81.75 86 ASN A O 1
ATOM 738 N N . LYS A 1 87 ? -8.864 7.890 26.286 1.00 83.31 87 LYS A N 1
ATOM 739 C CA . LYS A 1 87 ? -7.877 8.620 27.093 1.00 83.31 87 LYS A CA 1
ATOM 740 C C . LYS A 1 87 ? -7.130 9.682 26.277 1.00 83.31 87 LYS A C 1
ATOM 742 O O . LYS A 1 87 ? -6.882 10.772 26.781 1.00 83.31 87 LYS A O 1
ATOM 747 N N . GLN A 1 88 ? -6.775 9.380 25.026 1.00 80.06 88 GLN A N 1
ATOM 748 C CA . GLN A 1 88 ? -6.153 10.354 24.117 1.00 80.06 88 GLN A CA 1
ATOM 749 C C . GLN A 1 88 ? -7.125 11.481 23.733 1.00 80.06 88 GLN A C 1
ATOM 751 O O . GLN A 1 88 ? -6.725 12.639 23.698 1.00 80.06 88 GLN A O 1
ATOM 756 N N . LEU A 1 89 ? -8.409 11.167 23.522 1.00 81.62 89 LEU A N 1
ATOM 757 C CA . LEU A 1 89 ? -9.460 12.171 23.298 1.00 81.62 89 LEU A CA 1
ATOM 758 C C . LEU A 1 89 ? -9.586 13.155 24.461 1.00 81.62 89 LEU A C 1
ATOM 760 O O . LEU A 1 89 ? -9.657 14.358 24.238 1.00 81.62 89 LEU A O 1
ATOM 764 N N . GLU A 1 90 ? -9.608 12.655 25.696 1.00 80.44 90 GLU A N 1
ATOM 765 C CA . GLU A 1 90 ? -9.742 13.485 26.900 1.00 80.44 90 GLU A CA 1
ATOM 766 C C . GLU A 1 90 ? -8.560 14.450 27.090 1.00 80.44 90 GLU A C 1
ATOM 768 O O . GLU A 1 90 ? -8.740 15.543 27.623 1.00 80.44 90 GLU A O 1
ATOM 773 N N . GLN A 1 91 ? -7.360 14.082 26.628 1.00 76.81 91 GLN A N 1
ATOM 774 C CA . GLN A 1 91 ? -6.155 14.910 26.747 1.00 76.81 91 GLN A CA 1
ATOM 775 C C . GLN A 1 91 ? -6.122 16.101 25.776 1.00 76.81 91 GLN A C 1
ATOM 777 O O . GLN A 1 91 ? -5.444 17.087 26.064 1.00 76.81 91 GLN A O 1
ATOM 782 N N . GLU A 1 92 ? -6.847 16.041 24.655 1.00 70.38 92 GLU A N 1
ATOM 783 C CA . GLU A 1 92 ? -6.810 17.076 23.608 1.00 70.38 92 GLU A CA 1
ATOM 784 C C . GLU A 1 92 ? -8.032 18.020 23.594 1.00 70.38 92 GLU A C 1
ATOM 786 O O . GLU A 1 92 ? -8.101 18.935 22.771 1.00 70.38 92 GLU A O 1
ATOM 791 N N . GLN A 1 93 ? -9.003 17.865 24.502 1.00 63.06 93 GLN A N 1
ATOM 792 C CA . GLN A 1 93 ? -10.262 18.615 24.405 1.00 63.06 93 GLN A CA 1
ATOM 793 C C . GLN A 1 93 ? -10.169 20.117 24.739 1.00 63.06 93 GLN A C 1
ATOM 795 O O . GLN A 1 93 ? -9.875 20.519 25.866 1.00 63.06 93 GLN A O 1
ATOM 800 N N . LYS A 1 94 ? -10.591 20.938 23.756 1.00 56.03 94 LYS A N 1
ATOM 801 C CA . LYS A 1 94 ? -11.182 22.280 23.946 1.00 56.03 94 LYS A CA 1
ATOM 802 C C . LYS A 1 94 ? -12.605 22.469 23.372 1.00 56.03 94 LYS A C 1
ATOM 804 O O . LYS A 1 94 ? -13.210 23.446 23.778 1.00 56.03 94 LYS A O 1
ATOM 809 N N . ASN A 1 95 ? -13.172 21.604 22.508 1.00 57.75 95 ASN A N 1
ATOM 810 C CA . ASN A 1 95 ? -14.560 21.731 21.984 1.00 57.75 95 ASN A CA 1
ATOM 811 C C . ASN A 1 95 ? -15.177 20.378 21.538 1.00 57.75 95 ASN A C 1
ATOM 813 O O . ASN A 1 95 ? -14.454 19.453 21.182 1.00 57.75 95 ASN A O 1
ATOM 817 N N . THR A 1 9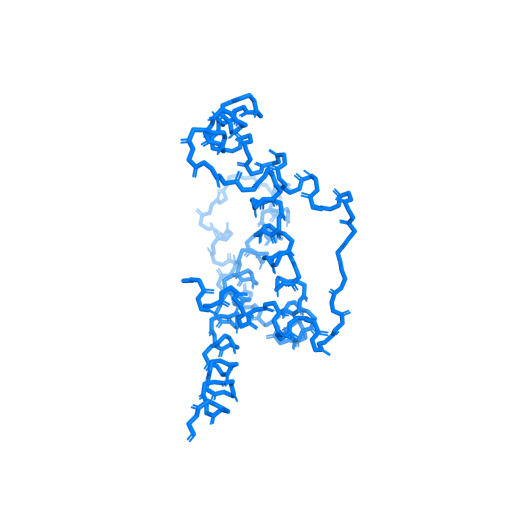6 ? -16.514 20.266 21.551 1.00 60.50 96 THR A N 1
ATOM 818 C CA . THR A 1 96 ? -17.289 19.002 21.488 1.00 60.50 96 THR A CA 1
ATOM 819 C C . THR A 1 96 ? -17.674 18.481 20.093 1.00 60.50 96 THR A C 1
ATOM 821 O O . THR A 1 96 ? -17.822 17.270 19.951 1.00 60.50 96 THR A O 1
ATOM 824 N N . GLU A 1 97 ? -17.822 19.323 19.065 1.00 61.41 97 GLU A N 1
ATOM 825 C CA . GLU A 1 97 ? -18.247 18.894 17.708 1.00 61.41 97 GLU A CA 1
ATOM 826 C C . GLU A 1 97 ? -17.126 18.191 16.910 1.00 61.41 97 GLU A C 1
ATOM 828 O O . GLU A 1 97 ? -17.386 17.310 16.094 1.00 61.41 97 GLU A O 1
ATOM 833 N N . ASP A 1 98 ? -15.861 18.496 17.212 1.00 69.25 98 ASP A N 1
ATOM 834 C CA . ASP A 1 98 ? -14.687 17.860 16.594 1.00 69.25 98 ASP A CA 1
ATOM 835 C C . ASP A 1 98 ? -14.358 16.470 17.174 1.00 69.25 98 ASP A C 1
ATOM 837 O O . ASP A 1 98 ? -13.568 15.719 16.595 1.00 69.25 98 ASP A O 1
ATOM 841 N N . ASN A 1 99 ? -14.981 16.077 18.291 1.00 75.50 99 ASN A N 1
ATOM 842 C CA . ASN A 1 99 ? -14.597 14.876 19.036 1.00 75.50 99 ASN A CA 1
ATOM 843 C C . ASN A 1 99 ? -14.860 13.565 18.291 1.00 75.50 99 ASN A C 1
ATOM 845 O O . ASN A 1 99 ? -14.034 12.658 18.355 1.00 75.50 99 ASN A O 1
ATOM 849 N N . GLU A 1 100 ? -15.992 13.420 17.598 1.00 82.06 100 GLU A N 1
ATOM 850 C CA . GLU A 1 100 ? -16.309 12.161 16.907 1.00 82.06 100 GLU A CA 1
ATOM 851 C C . GLU A 1 100 ? -15.407 11.956 15.685 1.00 82.06 100 GLU A C 1
ATOM 853 O O . GLU A 1 100 ? -14.862 10.871 15.460 1.00 82.06 100 GLU A O 1
ATOM 858 N N . LYS A 1 101 ? -15.171 13.032 14.929 1.00 85.25 101 LYS A N 1
ATOM 859 C CA . LYS A 1 101 ? -14.236 13.025 13.804 1.00 85.25 101 LYS A CA 1
ATOM 860 C C . LYS A 1 101 ? -12.818 12.714 14.277 1.00 85.25 101 LYS A C 1
ATOM 862 O O . LYS A 1 101 ? -12.158 11.860 13.685 1.00 85.25 101 LYS A O 1
ATOM 867 N N . PHE A 1 102 ? -12.374 13.352 15.358 1.00 83.50 102 PHE A N 1
ATOM 868 C CA . PHE A 1 102 ? -11.060 13.109 15.944 1.00 83.50 102 PHE A CA 1
ATOM 869 C C . PHE A 1 102 ? -10.932 11.680 16.493 1.00 83.50 102 PHE A C 1
ATOM 871 O O . PHE A 1 102 ? -9.955 10.985 16.215 1.00 83.50 102 PHE A O 1
ATOM 878 N N . LYS A 1 103 ? -11.973 11.161 17.152 1.00 86.00 103 LYS A N 1
ATOM 879 C CA . LYS A 1 103 ? -12.041 9.765 17.604 1.00 86.00 103 LYS A CA 1
ATOM 880 C C . LYS A 1 103 ? -11.860 8.779 16.455 1.00 86.00 103 LYS A C 1
ATOM 882 O O . LYS A 1 103 ? -11.054 7.854 16.555 1.00 86.00 103 LYS A O 1
ATOM 887 N N . ASN A 1 104 ? -12.565 8.986 15.347 1.00 87.94 104 ASN A N 1
ATOM 888 C CA . ASN A 1 104 ? -12.453 8.129 14.167 1.00 87.94 104 ASN A CA 1
ATOM 889 C C . ASN A 1 104 ? -11.056 8.199 13.524 1.00 87.94 104 ASN A C 1
ATOM 891 O O . ASN A 1 104 ? -10.553 7.187 13.022 1.00 87.94 104 ASN A O 1
ATOM 895 N N . GLN A 1 105 ? -10.393 9.359 13.583 1.00 88.38 105 GLN A N 1
ATOM 896 C CA . GLN A 1 105 ? -8.996 9.500 13.162 1.00 88.38 105 GLN A CA 1
ATOM 897 C C . GLN A 1 105 ? -8.051 8.694 14.057 1.00 88.38 105 GLN A C 1
ATOM 899 O O . GLN A 1 105 ? -7.236 7.935 13.533 1.00 88.38 105 GLN A O 1
ATOM 904 N N . LEU A 1 106 ? -8.190 8.782 15.383 1.00 88.44 106 LEU A N 1
ATOM 905 C CA . LEU A 1 106 ? -7.378 8.006 16.327 1.00 88.44 106 LEU A CA 1
ATOM 906 C C . LEU A 1 106 ? -7.561 6.496 16.137 1.00 88.44 106 LEU A C 1
ATOM 908 O O . LEU A 1 106 ? -6.579 5.759 16.054 1.00 88.44 106 LEU A O 1
ATOM 912 N N . ILE A 1 107 ? -8.806 6.037 15.970 1.00 89.69 107 ILE A N 1
ATOM 913 C CA . ILE A 1 107 ? -9.105 4.631 15.657 1.00 89.69 107 ILE A CA 1
ATOM 914 C C . ILE A 1 107 ? -8.391 4.211 14.368 1.00 89.69 107 ILE A C 1
ATOM 916 O O . ILE A 1 107 ? -7.721 3.179 14.342 1.00 89.69 107 ILE A O 1
ATOM 920 N N . SER A 1 108 ? -8.478 5.024 13.313 1.00 89.44 108 SER A N 1
ATOM 921 C CA . SER A 1 108 ? -7.824 4.738 12.030 1.00 89.44 108 SER A CA 1
ATOM 922 C C . SER A 1 108 ? -6.298 4.677 12.159 1.00 89.44 108 SER A C 1
ATOM 924 O O . SER A 1 108 ? -5.653 3.821 11.550 1.00 89.44 108 SER A O 1
ATOM 926 N N . ILE A 1 109 ? -5.702 5.552 12.973 1.00 89.50 109 ILE A N 1
ATOM 927 C CA . ILE A 1 109 ? -4.261 5.557 13.254 1.00 89.50 109 ILE A CA 1
ATOM 928 C C . ILE A 1 109 ? -3.846 4.255 13.947 1.00 89.50 109 ILE A C 1
ATOM 930 O O . ILE A 1 109 ? -2.887 3.612 13.511 1.00 89.50 109 ILE A O 1
ATOM 934 N N . GLU A 1 110 ? -4.572 3.828 14.979 1.00 89.56 110 GLU A N 1
ATOM 935 C CA . GLU A 1 110 ? -4.273 2.583 15.694 1.00 89.56 110 GLU A CA 1
ATOM 936 C C . GLU A 1 110 ? -4.461 1.342 14.812 1.00 89.56 110 GLU A C 1
ATOM 938 O O . GLU A 1 110 ? -3.605 0.451 14.790 1.00 89.56 110 GLU A O 1
ATOM 943 N N . GLN A 1 111 ? -5.515 1.308 13.991 1.00 91.12 111 GLN A N 1
ATOM 944 C CA . GLN A 1 111 ? -5.701 0.248 12.996 1.00 91.12 111 GLN A CA 1
ATOM 945 C C . GLN A 1 111 ? -4.534 0.185 12.008 1.00 91.12 111 GLN A C 1
ATOM 947 O O . GLN A 1 111 ? -4.017 -0.898 11.734 1.00 91.12 111 GLN A O 1
ATOM 952 N N . ASN A 1 112 ? -4.066 1.333 11.512 1.00 91.50 112 ASN A N 1
ATOM 953 C CA . ASN A 1 112 ? -2.928 1.391 10.596 1.00 91.50 112 ASN A CA 1
ATOM 954 C C . ASN A 1 112 ? -1.627 0.916 11.260 1.00 91.50 112 ASN A C 1
ATOM 956 O O . ASN A 1 112 ? -0.853 0.188 10.635 1.00 91.50 112 ASN A O 1
ATOM 960 N N . LYS A 1 113 ? -1.392 1.247 12.538 1.00 91.62 113 LYS A N 1
ATOM 961 C CA . LYS A 1 113 ? -0.252 0.703 13.301 1.00 91.62 113 LYS A CA 1
ATOM 962 C C . LYS A 1 113 ? -0.309 -0.823 13.373 1.00 91.62 113 LYS A C 1
ATOM 964 O O . LYS A 1 113 ? 0.713 -1.485 13.183 1.00 91.62 113 LYS A O 1
ATOM 969 N N . LEU A 1 114 ? -1.489 -1.390 13.621 1.00 92.94 114 LEU A N 1
ATOM 970 C CA . LEU A 1 114 ? -1.675 -2.837 13.688 1.00 92.94 114 LEU A CA 1
ATOM 971 C C . LEU A 1 114 ? -1.503 -3.507 12.314 1.00 92.94 114 LEU A C 1
ATOM 973 O O . LEU A 1 114 ? -0.777 -4.498 12.208 1.00 92.94 114 LEU A O 1
ATOM 977 N N . LEU A 1 115 ? -2.070 -2.929 11.251 1.00 94.19 115 LEU A N 1
ATOM 978 C CA . LEU A 1 115 ? -1.859 -3.386 9.872 1.00 94.19 115 LEU A CA 1
ATOM 979 C C . LEU A 1 115 ? -0.376 -3.380 9.492 1.00 94.19 115 LEU A C 1
ATOM 981 O O . LEU A 1 115 ? 0.094 -4.342 8.889 1.00 94.19 115 LEU A O 1
ATOM 985 N N . ASN A 1 116 ? 0.390 -2.365 9.899 1.00 94.56 116 ASN A N 1
ATOM 986 C CA . ASN A 1 116 ? 1.832 -2.312 9.648 1.00 94.56 116 ASN A CA 1
ATOM 987 C C . ASN A 1 116 ? 2.590 -3.451 10.351 1.00 94.56 116 ASN A C 1
ATOM 989 O O . ASN A 1 116 ? 3.481 -4.063 9.756 1.00 94.56 116 ASN A O 1
ATOM 993 N N . LYS A 1 117 ? 2.208 -3.796 11.588 1.00 95.12 117 LYS A N 1
ATOM 994 C CA . LYS A 1 117 ? 2.771 -4.961 12.298 1.00 95.12 117 LYS A CA 1
ATOM 995 C C . LYS A 1 117 ? 2.431 -6.271 11.582 1.00 95.12 117 LYS A C 1
ATOM 997 O O . LYS A 1 117 ? 3.301 -7.134 11.423 1.00 95.12 117 LYS A O 1
ATOM 1002 N N . PHE A 1 118 ? 1.190 -6.419 11.115 1.00 95.81 118 PHE A N 1
ATOM 1003 C CA . PHE A 1 118 ? 0.785 -7.583 10.326 1.00 95.81 118 PHE A CA 1
ATOM 1004 C C . PHE A 1 118 ? 1.519 -7.660 8.990 1.00 95.81 118 PHE A C 1
ATOM 1006 O O . PHE A 1 118 ? 1.992 -8.738 8.639 1.00 95.81 118 PHE A O 1
ATOM 1013 N N . ALA A 1 119 ? 1.701 -6.538 8.294 1.00 96.56 119 ALA A N 1
ATOM 1014 C CA . ALA A 1 119 ? 2.457 -6.461 7.050 1.00 96.56 119 ALA A CA 1
ATOM 1015 C C . ALA A 1 119 ? 3.898 -6.954 7.231 1.00 96.56 119 ALA A C 1
ATOM 1017 O O . ALA A 1 119 ? 4.358 -7.795 6.460 1.00 96.56 119 ALA A O 1
ATOM 1018 N N . ALA A 1 120 ? 4.592 -6.484 8.271 1.00 96.50 120 ALA A N 1
ATOM 1019 C CA . ALA A 1 120 ? 5.952 -6.925 8.577 1.00 96.50 120 ALA A CA 1
ATOM 1020 C C . ALA A 1 120 ? 6.000 -8.428 8.898 1.00 96.50 120 ALA A C 1
ATOM 1022 O O . ALA A 1 120 ? 6.787 -9.172 8.318 1.00 96.50 120 ALA A O 1
ATOM 1023 N N . THR A 1 121 ? 5.096 -8.899 9.761 1.00 96.50 121 THR A N 1
ATOM 1024 C CA . THR A 1 121 ? 5.022 -10.318 10.148 1.00 96.50 121 THR A CA 1
ATOM 1025 C C . THR A 1 121 ? 4.717 -11.221 8.953 1.00 96.50 121 THR A C 1
ATOM 1027 O O . THR A 1 121 ? 5.294 -12.302 8.824 1.00 96.50 121 THR A O 1
ATOM 1030 N N . HIS A 1 122 ? 3.805 -10.796 8.078 1.00 97.06 122 HIS A N 1
ATOM 1031 C CA . HIS A 1 122 ? 3.447 -11.538 6.877 1.00 97.06 122 HIS A CA 1
ATOM 1032 C 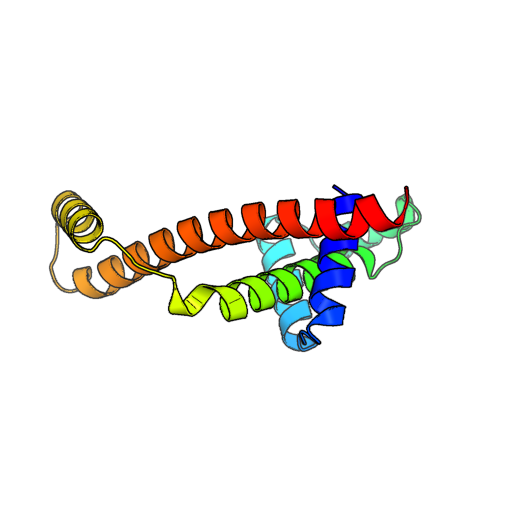C . HIS A 1 122 ? 4.634 -11.607 5.916 1.00 97.06 122 HIS A C 1
ATOM 1034 O O . HIS A 1 122 ? 4.973 -12.696 5.466 1.00 97.06 122 HIS A O 1
ATOM 1040 N N . LEU A 1 123 ? 5.329 -10.487 5.683 1.00 96.69 123 LEU A N 1
ATOM 1041 C CA . LEU A 1 123 ? 6.520 -10.452 4.834 1.00 96.69 123 LEU A CA 1
ATOM 1042 C C . LEU A 1 123 ? 7.604 -11.420 5.325 1.00 96.69 123 LEU A C 1
ATOM 1044 O O . LEU A 1 123 ? 8.165 -12.159 4.519 1.00 96.69 123 LEU A O 1
ATOM 1048 N N . GLU A 1 124 ? 7.870 -11.471 6.631 1.00 95.38 124 GLU A N 1
ATOM 1049 C CA . GLU A 1 124 ? 8.850 -12.407 7.198 1.00 95.38 124 GLU A CA 1
ATOM 1050 C C . GLU A 1 124 ? 8.443 -13.876 7.016 1.00 95.38 124 GLU A C 1
ATOM 1052 O O . GLU A 1 124 ? 9.285 -14.736 6.742 1.00 95.38 124 GLU A O 1
ATOM 1057 N N . LYS A 1 125 ? 7.145 -14.187 7.091 1.00 95.12 125 LYS A N 1
ATOM 1058 C CA . LYS A 1 125 ? 6.638 -15.531 6.774 1.00 95.12 125 LYS A CA 1
ATOM 1059 C C . LYS A 1 125 ? 6.790 -15.853 5.287 1.00 95.12 125 LYS A C 1
ATOM 1061 O O . LYS A 1 125 ? 7.268 -16.938 4.953 1.00 95.12 125 LYS A O 1
ATOM 1066 N N . SER A 1 126 ? 6.439 -14.920 4.403 1.00 94.69 126 SER A N 1
ATOM 1067 C CA . SER A 1 126 ? 6.587 -15.088 2.953 1.00 94.69 126 SER A CA 1
ATOM 1068 C C . SER A 1 126 ? 8.058 -15.256 2.560 1.00 94.69 126 SER A C 1
ATOM 1070 O O . SER A 1 126 ? 8.374 -16.128 1.757 1.00 94.69 126 SER A O 1
ATOM 1072 N N . LYS A 1 127 ? 8.982 -14.510 3.180 1.00 92.81 127 LYS A N 1
ATOM 1073 C CA . LYS A 1 127 ? 10.433 -14.695 3.007 1.00 92.81 127 LYS A CA 1
ATOM 1074 C C . LYS A 1 127 ? 10.861 -16.119 3.293 1.00 92.81 127 LYS A C 1
ATOM 1076 O O . LYS A 1 127 ? 11.467 -16.740 2.431 1.00 92.81 127 LYS A O 1
ATOM 1081 N N . LYS A 1 128 ? 10.501 -16.660 4.458 1.00 91.75 128 LYS A N 1
ATOM 1082 C CA . LYS A 1 128 ? 10.826 -18.050 4.809 1.00 91.75 128 LYS A CA 1
ATOM 1083 C C . LYS A 1 128 ? 10.245 -19.026 3.784 1.00 91.75 128 LYS A C 1
ATOM 1085 O O . LYS A 1 128 ? 10.969 -19.866 3.269 1.00 91.75 128 LYS A O 1
ATOM 1090 N N . LYS A 1 129 ? 8.971 -18.856 3.418 1.00 91.44 129 LYS A N 1
ATOM 1091 C CA . LYS A 1 129 ? 8.275 -19.692 2.424 1.00 91.44 129 LYS A CA 1
ATOM 1092 C C . LYS A 1 129 ? 8.974 -19.722 1.061 1.00 91.44 129 LYS A C 1
ATOM 1094 O O . LYS A 1 129 ? 9.022 -20.782 0.446 1.00 91.44 129 LYS A O 1
ATOM 1099 N N . TYR A 1 130 ? 9.462 -18.585 0.566 1.00 87.81 130 TYR A N 1
ATOM 1100 C CA . TYR A 1 130 ? 10.047 -18.503 -0.777 1.00 87.81 130 TYR A CA 1
ATOM 1101 C C . TYR A 1 130 ? 11.554 -18.716 -0.805 1.00 87.81 130 TYR A C 1
ATOM 1103 O O . TYR A 1 130 ? 12.035 -19.325 -1.749 1.00 87.81 130 TYR A O 1
ATOM 1111 N N . LEU A 1 131 ? 12.297 -18.277 0.211 1.00 78.31 131 LEU A N 1
ATOM 1112 C CA . LEU A 1 131 ? 13.746 -18.487 0.272 1.00 78.31 131 LEU A CA 1
ATOM 1113 C C . LEU A 1 131 ? 14.101 -19.962 0.475 1.00 78.31 131 LEU A C 1
ATOM 1115 O O . LEU A 1 131 ? 15.055 -20.430 -0.131 1.00 78.31 131 LEU A O 1
ATOM 1119 N N . ILE A 1 132 ? 13.291 -20.715 1.228 1.00 69.88 132 ILE A N 1
ATOM 1120 C CA . ILE A 1 132 ? 13.458 -22.172 1.366 1.00 69.88 132 ILE A CA 1
ATOM 1121 C C . ILE A 1 132 ? 13.280 -22.897 0.021 1.00 69.88 132 ILE A C 1
ATOM 1123 O O . ILE A 1 132 ? 13.825 -23.972 -0.155 1.00 69.88 132 ILE A O 1
ATOM 1127 N N . LYS A 1 133 ? 12.571 -22.319 -0.959 1.00 61.69 133 LYS A N 1
ATOM 1128 C CA . LYS A 1 133 ? 12.435 -22.923 -2.299 1.00 61.69 133 LYS A CA 1
ATOM 1129 C C . LYS A 1 133 ? 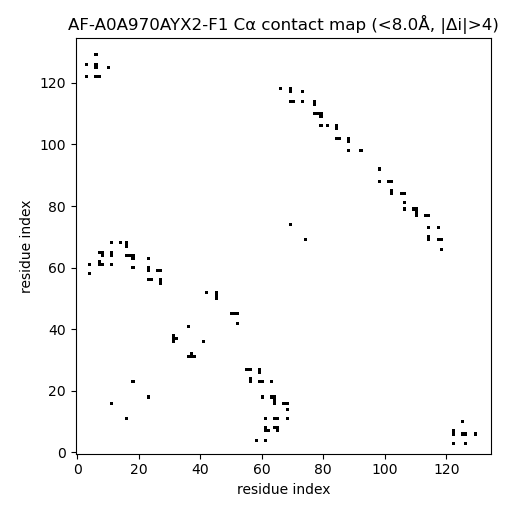13.672 -22.749 -3.189 1.00 61.69 133 LYS A C 1
ATOM 1131 O O . LYS A 1 133 ? 13.679 -23.280 -4.294 1.00 61.69 133 LYS A O 1
ATOM 1136 N N . PHE A 1 134 ? 14.665 -21.974 -2.750 1.00 57.84 134 PHE A N 1
ATOM 1137 C CA . PHE A 1 134 ? 15.929 -21.760 -3.464 1.00 57.84 134 PHE A CA 1
ATOM 1138 C C . PHE A 1 134 ? 17.118 -22.489 -2.812 1.00 57.84 134 PHE A C 1
ATOM 1140 O O . PHE A 1 134 ? 18.238 -22.338 -3.298 1.00 57.84 134 PHE A O 1
ATOM 1147 N N . LEU A 1 135 ? 16.880 -23.234 -1.726 1.00 51.84 135 LEU A N 1
ATOM 1148 C CA . LEU A 1 135 ? 17.844 -24.101 -1.040 1.00 51.84 135 LEU A CA 1
ATOM 1149 C C . LEU A 1 135 ? 17.501 -25.564 -1.329 1.00 51.84 135 LEU A C 1
ATOM 1151 O O . LEU A 1 135 ? 18.455 -26.349 -1.502 1.00 51.84 135 LEU A O 1
#

Foldseek 3Di:
DVVLLVLLVVVLVVVPQDDDPVRLVVQVVVVCVVVVHDLVNLVVVCVVVVHDSCVVSSSSRSVVSLLVVLCVVCVVVLDDDVVVLVVVLVVPDDDDPCSVVSSVVSSVVSSVVVSVVSSVVVSVVSCVVVVVVVD

Radius of gyration: 19.12 Å; Cα contacts (8 Å, |Δi|>4): 72; chains: 1; bounding box: 39×46×46 Å

Mean predicted aligned error: 5.92 Å

Secondary structure (DSSP, 8-state):
-HHHHHHHHHHHHHTT----HHHHHHHHHHHHHHTT--HHHHHHHHHHTT--TTHHHHHHHHHHHHHHHHHHHHGGG----HHHHHHHHHHH-S-STTHHHHHHHHHHHHHHHHHHHHHHHHHHHHHHHHHGGG-

Sequence (135 aa):
TLIDRKIKDIETNYYKIDVSEKEIENSLYNYLERIKISNETLNSFYKKNEIENDYLKNVIKIDLKWSKLIRQMYEGRLNVNLTEVNKQLEQEQKNTEDNEKFKNQLISIEQNKLLNKFAATHLEKSKKKYLIKFL

Solvent-accessible surface area (backbone atoms only — not comparable to full-atom values): 7856 Å² total; per-residue (Å²): 104,74,68,54,52,54,49,42,42,54,54,27,57,74,71,65,54,80,76,56,69,68,59,42,51,53,52,50,51,55,52,31,60,76,71,71,51,52,71,66,58,52,51,52,50,23,66,75,68,76,44,66,92,54,51,67,59,54,52,49,44,42,53,51,25,38,52,53,50,46,44,75,77,41,54,96,69,66,78,75,66,61,67,62,50,52,55,54,52,68,73,70,68,88,66,76,84,58,45,63,62,50,49,55,50,50,52,50,51,55,45,50,55,51,49,5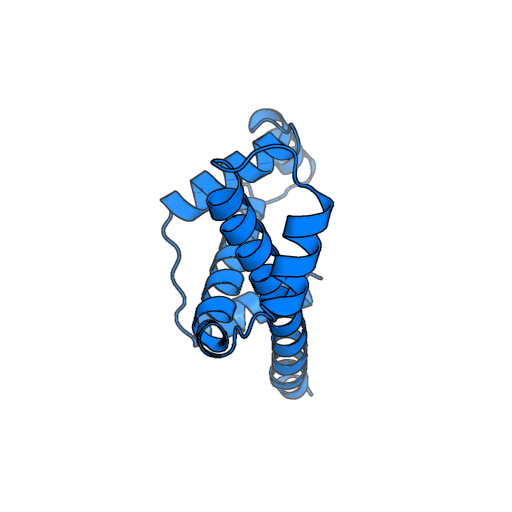2,54,50,43,53,54,48,49,57,51,50,48,54,66,54,55,60,74,78,110

Nearest PDB structures (foldseek):
  2pv3-assembly1_B  TM=6.996E-01  e=8.493E-01  Escherichia coli
  1m5y-assembly1_D-2  TM=6.624E-01  e=6.471E-01  Escherichia coli
  1m5y-assembly1_B-4  TM=6.725E-01  e=8.968E-01  Escherichia coli
  1m5y-assembly1_C-3  TM=6.708E-01  e=1.056E+00  Escherichia coli
  1m5y-assembly1_A  TM=6.568E-01  e=9.998E-01  Escherichia coli